Protein AF-A0A935HQ43-F1 (afdb_monomer)

Structure (mmCIF, N/CA/C/O backbone):
data_AF-A0A935HQ43-F1
#
_entry.id   AF-A0A935HQ43-F1
#
loop_
_atom_site.group_PDB
_atom_site.id
_atom_site.type_symbol
_atom_site.label_atom_id
_atom_site.label_alt_id
_atom_site.label_comp_id
_atom_site.label_asym_id
_atom_site.label_entity_id
_atom_site.label_seq_id
_atom_site.pdbx_PDB_ins_code
_atom_site.Cartn_x
_atom_site.Cartn_y
_atom_site.Cartn_z
_atom_site.occupancy
_atom_site.B_iso_or_equiv
_atom_site.auth_seq_id
_atom_site.auth_comp_id
_atom_site.auth_asym_id
_atom_site.auth_atom_id
_atom_site.pdbx_PDB_model_num
ATOM 1 N N . MET A 1 1 ? 30.024 24.095 26.796 1.00 52.22 1 MET A N 1
ATOM 2 C CA . MET A 1 1 ? 29.011 23.247 27.477 1.00 52.22 1 MET A CA 1
ATOM 3 C C . MET A 1 1 ? 27.560 23.695 27.266 1.00 52.22 1 MET A C 1
ATOM 5 O O . MET A 1 1 ? 26.700 22.831 27.217 1.00 52.22 1 MET A O 1
ATOM 9 N N . ARG A 1 2 ? 27.251 24.989 27.071 1.00 53.53 2 ARG A N 1
ATOM 10 C CA . ARG A 1 2 ? 25.865 25.462 26.843 1.00 53.53 2 ARG A CA 1
ATOM 11 C C . ARG A 1 2 ? 25.247 25.048 25.491 1.00 53.53 2 ARG A C 1
ATOM 13 O O . ARG A 1 2 ? 24.034 24.920 25.397 1.00 53.53 2 ARG A O 1
ATOM 20 N N . SER A 1 3 ? 26.064 24.762 24.476 1.00 54.59 3 SER A N 1
ATOM 21 C CA . SER A 1 3 ? 25.595 24.410 23.123 1.00 54.59 3 SER A CA 1
ATOM 22 C C . SER A 1 3 ? 25.116 22.957 22.971 1.00 54.59 3 SER A C 1
ATOM 24 O O . SER A 1 3 ? 24.323 22.669 22.083 1.00 54.59 3 SER A O 1
ATOM 26 N N . LEU A 1 4 ? 25.552 22.042 23.847 1.00 55.41 4 LEU A N 1
ATOM 27 C CA . LEU A 1 4 ? 25.143 20.625 23.822 1.00 55.41 4 LEU A CA 1
ATOM 28 C C . LEU A 1 4 ? 23.704 20.420 24.322 1.00 55.41 4 LEU A C 1
ATOM 30 O O . LEU A 1 4 ? 23.009 19.518 23.865 1.00 55.41 4 LEU A O 1
ATOM 34 N N . ILE A 1 5 ? 23.236 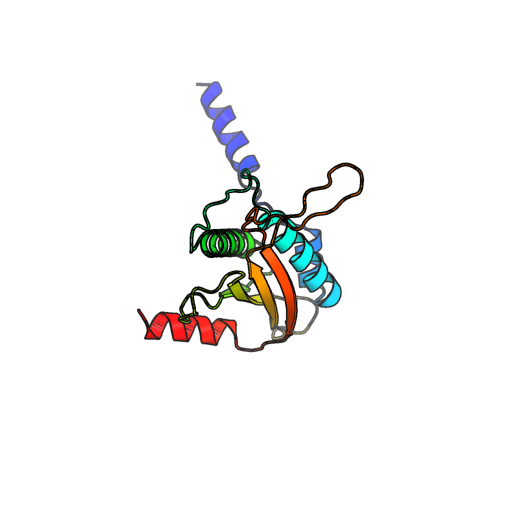21.297 25.214 1.00 58.53 5 ILE A N 1
ATOM 35 C CA . ILE A 1 5 ? 21.892 21.226 25.802 1.00 58.53 5 ILE A CA 1
ATOM 36 C C . ILE A 1 5 ? 20.819 21.639 24.777 1.00 58.53 5 ILE A C 1
ATOM 38 O O . ILE A 1 5 ? 19.735 21.067 24.759 1.00 58.53 5 ILE A O 1
ATOM 42 N N . LEU A 1 6 ? 21.134 22.562 23.860 1.00 53.53 6 LEU A N 1
ATOM 43 C CA . LEU A 1 6 ? 20.214 22.997 22.798 1.00 53.53 6 LEU A CA 1
ATOM 44 C C . LEU A 1 6 ? 19.966 21.915 21.734 1.00 53.53 6 LEU A C 1
ATOM 46 O O . LEU A 1 6 ? 18.856 21.810 21.218 1.00 53.53 6 LEU A O 1
ATOM 50 N N . ILE A 1 7 ? 20.964 21.073 21.447 1.00 56.47 7 ILE A N 1
ATOM 51 C CA . ILE A 1 7 ? 20.820 19.966 20.489 1.00 56.47 7 ILE A CA 1
ATOM 52 C C . ILE A 1 7 ? 19.917 18.870 21.074 1.00 56.47 7 ILE A C 1
ATOM 54 O O . ILE A 1 7 ? 19.046 18.364 20.377 1.00 56.47 7 ILE A O 1
ATOM 58 N N . LEU A 1 8 ? 20.032 18.572 22.372 1.00 57.44 8 LEU A N 1
ATOM 59 C CA . LEU A 1 8 ? 19.200 17.567 23.051 1.00 57.44 8 LEU A CA 1
ATOM 60 C C . LEU A 1 8 ? 17.709 17.942 23.137 1.00 57.44 8 LEU A C 1
ATOM 62 O O . LEU A 1 8 ? 16.860 17.055 23.127 1.00 57.44 8 LEU A O 1
ATOM 66 N N . VAL A 1 9 ? 17.378 19.237 23.170 1.00 57.19 9 VAL A N 1
ATOM 67 C CA . VAL A 1 9 ? 15.986 19.722 23.265 1.00 57.19 9 VAL A CA 1
ATOM 68 C C . VAL A 1 9 ? 15.291 19.819 21.898 1.00 57.19 9 VAL A C 1
ATOM 70 O O . VAL A 1 9 ? 14.065 19.776 21.836 1.00 57.19 9 VAL A O 1
ATOM 73 N N . LEU A 1 10 ? 16.043 19.893 20.793 1.00 53.72 10 LEU A N 1
ATOM 74 C CA . LEU A 1 10 ? 15.486 19.956 19.431 1.00 53.72 10 LEU A CA 1
ATOM 75 C C . LEU A 1 10 ? 15.325 18.580 18.761 1.00 53.72 10 LEU A C 1
ATOM 77 O O . LEU A 1 10 ? 14.509 18.443 17.852 1.00 53.72 10 LEU A O 1
ATOM 81 N N . VAL A 1 11 ? 16.019 17.541 19.236 1.00 54.88 11 VAL A N 1
ATOM 82 C CA . VAL A 1 11 ? 15.880 16.160 18.729 1.00 54.88 11 VAL A CA 1
ATOM 83 C C . VAL A 1 11 ? 14.446 15.587 18.796 1.00 54.88 11 VAL A C 1
ATOM 85 O O . VAL A 1 11 ? 14.066 14.913 17.837 1.00 54.88 11 VAL A O 1
ATOM 88 N N . PRO A 1 12 ? 13.590 15.852 19.810 1.00 54.31 12 PRO A N 1
ATOM 89 C CA . PRO A 1 12 ? 12.250 15.269 19.833 1.00 54.31 12 PRO A CA 1
ATOM 90 C C . PRO A 1 12 ? 11.273 15.955 18.862 1.00 54.31 12 PRO A C 1
ATOM 92 O O . PRO A 1 12 ? 10.216 15.395 18.583 1.00 54.31 12 PRO A O 1
ATOM 95 N N . LEU A 1 13 ? 11.607 17.128 18.307 1.00 47.97 13 LEU A N 1
ATOM 96 C CA . LEU A 1 13 ? 10.741 17.834 17.351 1.00 47.97 13 LEU A CA 1
ATOM 97 C C . LEU A 1 13 ? 10.869 17.296 15.919 1.00 47.97 13 LEU A C 1
ATOM 99 O O . LEU A 1 13 ? 9.917 17.391 15.150 1.00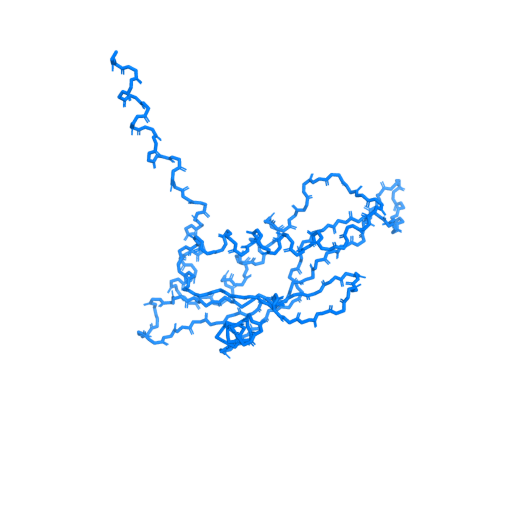 47.97 13 LEU A O 1
ATOM 103 N N . PHE A 1 14 ? 11.998 16.670 15.573 1.00 46.09 14 PHE A N 1
ATOM 104 C CA . PHE A 1 14 ? 12.199 16.041 14.260 1.00 46.09 14 PHE A CA 1
ATOM 105 C C . PHE A 1 14 ? 11.622 14.621 14.162 1.00 46.09 14 PHE A C 1
ATOM 107 O O . PHE A 1 14 ? 11.577 14.055 13.074 1.00 46.09 14 PHE A O 1
ATOM 114 N N . ALA A 1 15 ? 11.164 14.046 15.280 1.00 43.69 15 ALA A N 1
ATOM 115 C CA . ALA A 1 15 ? 10.583 12.704 15.334 1.00 43.69 15 ALA A CA 1
ATOM 116 C C . ALA A 1 15 ? 9.042 12.693 15.301 1.00 43.69 15 ALA A C 1
ATOM 118 O O . ALA A 1 15 ? 8.426 11.643 15.497 1.00 43.69 15 ALA A O 1
ATOM 119 N N . LEU A 1 16 ? 8.396 13.835 15.030 1.00 46.03 16 LEU A N 1
ATOM 120 C CA . LEU A 1 16 ? 6.988 13.857 14.635 1.00 46.03 16 LEU A CA 1
ATOM 121 C C . LEU A 1 16 ? 6.895 13.282 13.220 1.00 46.03 16 LEU A C 1
ATOM 123 O O . LEU A 1 16 ? 6.997 14.002 12.231 1.00 46.03 16 LEU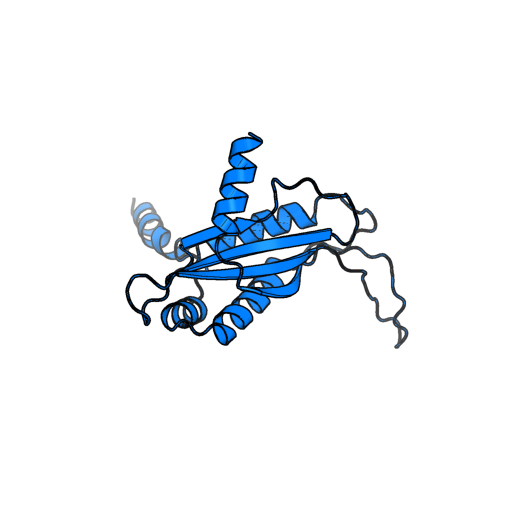 A O 1
ATOM 127 N N . GLY A 1 17 ? 6.762 11.957 13.138 1.00 51.66 17 GLY A N 1
ATOM 128 C CA . GLY A 1 17 ? 6.506 11.260 11.883 1.00 51.66 17 GLY A CA 1
ATOM 129 C C . GLY A 1 17 ? 5.343 11.901 11.125 1.00 51.66 17 GLY A C 1
ATOM 130 O O . GLY A 1 17 ? 4.422 12.426 11.753 1.00 51.66 17 GLY A O 1
ATOM 131 N N . ASP A 1 18 ? 5.408 11.827 9.792 1.00 63.84 18 ASP A N 1
ATOM 132 C CA . ASP A 1 18 ? 4.456 12.327 8.781 1.00 63.84 18 ASP A CA 1
ATOM 133 C C . ASP A 1 18 ? 3.046 11.694 8.912 1.00 63.84 18 ASP A C 1
ATOM 135 O O . ASP A 1 18 ? 2.495 11.076 8.000 1.00 63.84 18 ASP A O 1
ATOM 139 N N . ASN A 1 19 ? 2.458 11.784 10.099 1.00 74.50 19 ASN A N 1
ATOM 140 C CA . ASN A 1 19 ? 1.185 11.200 10.470 1.00 74.50 19 ASN A CA 1
ATOM 141 C C . ASN A 1 19 ? 0.066 12.186 10.144 1.00 74.50 19 ASN A C 1
ATOM 143 O O . ASN A 1 19 ? -0.074 13.233 10.777 1.00 74.50 19 ASN A O 1
ATOM 147 N N . ASP A 1 20 ? -0.771 11.840 9.165 1.00 83.75 20 ASP A N 1
ATOM 148 C CA . ASP A 1 20 ? -1.925 12.661 8.800 1.00 83.75 20 ASP A CA 1
ATOM 149 C C . ASP A 1 20 ? -3.041 12.485 9.847 1.00 83.75 20 ASP A C 1
ATOM 151 O O . ASP A 1 20 ? -3.747 11.472 9.882 1.00 83.75 20 ASP A O 1
ATOM 155 N N . TYR A 1 21 ? -3.233 13.501 10.696 1.00 86.94 21 TYR A N 1
ATOM 156 C CA . TYR A 1 21 ? -4.290 13.529 11.713 1.00 86.94 21 TYR A CA 1
ATOM 157 C C . TYR A 1 21 ? -5.688 13.275 11.125 1.00 86.94 21 TYR A C 1
ATOM 159 O O . TYR A 1 21 ? -6.500 12.554 11.712 1.00 86.94 21 TYR A O 1
ATOM 167 N N . HIS A 1 22 ? -5.988 13.828 9.946 1.00 88.69 22 HIS A N 1
ATOM 168 C CA . HIS A 1 22 ? -7.287 13.632 9.307 1.00 88.69 22 HIS A CA 1
ATOM 169 C C . HIS A 1 22 ? -7.460 12.200 8.808 1.00 88.69 22 HIS A C 1
ATOM 171 O O . HIS A 1 22 ? -8.577 11.672 8.841 1.00 88.69 22 HIS A O 1
ATOM 177 N N . PHE A 1 23 ? -6.371 11.564 8.377 1.00 90.69 23 PHE A N 1
ATOM 178 C CA . PHE A 1 23 ? -6.386 10.160 7.997 1.00 90.69 23 PHE A CA 1
ATOM 179 C C . PHE A 1 23 ? -6.628 9.255 9.208 1.00 90.69 23 PHE A C 1
ATOM 181 O O . PHE A 1 23 ? -7.553 8.442 9.177 1.00 90.69 23 PHE A O 1
ATOM 188 N N . ALA A 1 24 ? -5.903 9.477 10.307 1.00 89.12 24 ALA A N 1
ATOM 189 C CA . ALA A 1 24 ? -6.116 8.763 11.565 1.00 89.12 24 ALA A CA 1
ATOM 190 C C . ALA A 1 24 ? -7.562 8.917 12.070 1.00 89.12 24 ALA A C 1
ATOM 192 O O . ALA A 1 24 ? -8.200 7.947 12.480 1.00 89.12 24 ALA A O 1
ATOM 193 N N . GLN A 1 25 ? -8.133 10.121 11.964 1.00 90.38 25 GLN A N 1
ATOM 194 C CA . GLN A 1 25 ? -9.522 10.380 12.342 1.00 90.38 25 GLN A CA 1
ATOM 195 C C . GLN A 1 25 ? -10.531 9.683 11.413 1.00 90.38 25 GLN A C 1
ATOM 197 O O . GLN A 1 25 ? -11.593 9.249 11.866 1.00 90.38 25 GLN A O 1
ATOM 202 N N . ALA A 1 26 ? -10.230 9.563 10.116 1.00 90.69 26 ALA A N 1
ATOM 203 C CA . ALA A 1 26 ? -11.058 8.809 9.175 1.00 90.69 26 ALA A CA 1
ATOM 204 C C . ALA A 1 26 ? -11.041 7.302 9.476 1.00 90.69 26 ALA A C 1
ATOM 206 O O . ALA A 1 26 ? -12.099 6.673 9.417 1.00 90.69 26 ALA A O 1
ATOM 207 N N . ILE A 1 27 ? -9.870 6.762 9.836 1.00 90.50 27 ILE A N 1
ATOM 208 C CA . ILE A 1 27 ? -9.693 5.376 10.287 1.00 90.50 27 ILE A CA 1
ATOM 209 C C . ILE A 1 27 ? -10.465 5.133 11.583 1.00 90.50 27 ILE A C 1
ATOM 211 O O . ILE A 1 27 ? -11.261 4.199 11.651 1.00 90.50 27 ILE A O 1
ATOM 215 N N . LYS A 1 28 ? -10.300 6.009 12.582 1.00 89.06 28 LYS A N 1
ATOM 216 C CA . LYS A 1 28 ? -10.977 5.899 13.881 1.00 89.06 28 LYS A CA 1
ATOM 217 C C . LYS A 1 28 ? -12.493 5.738 13.718 1.00 89.06 28 LYS A C 1
ATOM 219 O O . LYS A 1 28 ? -13.063 4.814 14.293 1.00 89.06 28 LYS A O 1
ATOM 224 N N . LYS A 1 29 ? -13.090 6.586 12.871 1.00 88.31 29 LYS A N 1
ATOM 225 C CA . LYS A 1 29 ? -14.527 6.607 12.547 1.00 88.31 29 LYS A CA 1
ATOM 226 C C . LYS A 1 29 ? -14.989 5.487 11.607 1.00 88.31 29 LYS A C 1
ATOM 228 O O . LYS A 1 29 ? -16.160 5.466 11.240 1.00 88.31 29 LYS A O 1
ATOM 233 N N . GLY A 1 30 ? -14.084 4.641 11.107 1.00 87.06 30 GLY A N 1
ATOM 234 C CA . GLY A 1 30 ? -14.411 3.566 10.164 1.00 87.06 30 GLY A CA 1
ATOM 235 C C . GLY A 1 30 ? -14.997 4.041 8.828 1.00 87.06 30 GLY A C 1
ATOM 236 O O . GLY A 1 30 ? -15.653 3.277 8.122 1.00 87.06 30 GLY A O 1
ATOM 237 N N . ASN A 1 31 ? -14.797 5.306 8.441 1.00 89.75 31 ASN A N 1
ATOM 238 C CA . ASN A 1 31 ? -15.419 5.846 7.232 1.00 89.75 31 ASN A CA 1
ATOM 239 C C . ASN A 1 31 ? -14.645 5.404 5.982 1.00 89.75 31 ASN A C 1
ATOM 241 O O . ASN A 1 31 ? -13.763 6.120 5.502 1.00 89.75 31 ASN A O 1
ATOM 245 N N . VAL A 1 32 ? -15.024 4.249 5.425 1.00 91.12 32 VAL A N 1
ATOM 246 C CA . VAL A 1 32 ? -14.365 3.607 4.270 1.00 91.12 32 VAL A CA 1
ATOM 247 C C . VAL A 1 32 ? -14.138 4.578 3.109 1.00 91.12 32 VAL A C 1
ATOM 249 O O . VAL A 1 32 ? -13.041 4.661 2.568 1.00 91.12 32 VAL A O 1
ATOM 252 N N . ARG A 1 33 ? -15.141 5.393 2.753 1.00 93.19 33 ARG A N 1
ATOM 253 C CA . ARG A 1 33 ? -15.022 6.349 1.637 1.00 93.19 33 ARG A CA 1
ATOM 254 C C . ARG A 1 33 ? -13.963 7.422 1.898 1.00 93.19 33 ARG A C 1
ATOM 256 O O . ARG A 1 33 ? -13.270 7.838 0.967 1.00 93.19 33 ARG A O 1
ATOM 263 N N . ARG A 1 34 ? -13.852 7.909 3.139 1.00 93.44 34 ARG A N 1
ATOM 264 C CA . ARG A 1 34 ? -12.813 8.878 3.522 1.00 93.44 34 ARG A CA 1
ATOM 265 C C . ARG A 1 34 ? -11.442 8.216 3.567 1.00 93.44 34 ARG A C 1
ATOM 267 O O . ARG A 1 34 ? -10.512 8.796 3.015 1.00 93.44 34 ARG A O 1
ATOM 274 N N . ILE A 1 35 ? -11.342 7.017 4.138 1.00 92.75 35 ILE A N 1
ATOM 275 C CA . ILE A 1 35 ? -10.107 6.220 4.178 1.00 92.75 35 ILE A CA 1
ATOM 276 C C . ILE A 1 35 ? -9.576 6.021 2.755 1.00 92.75 35 ILE A C 1
ATOM 278 O O . ILE A 1 35 ? -8.475 6.475 2.451 1.00 92.75 35 ILE A O 1
ATOM 282 N N . ASP A 1 36 ? -10.398 5.491 1.845 1.00 94.88 36 ASP A N 1
ATOM 283 C CA . ASP A 1 36 ? -10.013 5.249 0.452 1.00 94.88 36 ASP A CA 1
ATOM 284 C C . ASP A 1 36 ? -9.581 6.549 -0.258 1.00 94.88 36 ASP A C 1
ATOM 286 O O . ASP A 1 36 ? -8.654 6.558 -1.069 1.00 94.88 36 ASP A O 1
ATOM 290 N N . ARG A 1 37 ? -10.232 7.684 0.038 1.00 95.12 37 ARG A N 1
ATOM 291 C CA . ARG A 1 37 ? -9.877 8.994 -0.537 1.00 95.12 37 ARG A CA 1
ATOM 292 C C . ARG A 1 37 ? -8.548 9.529 -0.003 1.00 95.12 37 ARG A C 1
ATOM 294 O O . ARG A 1 37 ? -7.809 10.156 -0.764 1.00 95.12 37 ARG A O 1
ATOM 301 N N . HIS A 1 38 ? -8.267 9.366 1.288 1.00 93.88 38 HIS A N 1
ATOM 302 C CA . HIS A 1 38 ? -6.963 9.714 1.858 1.00 93.88 38 HIS A CA 1
ATOM 303 C C . HIS A 1 38 ? -5.885 8.806 1.278 1.00 93.88 38 HIS A C 1
ATOM 305 O O . HIS A 1 38 ? -4.904 9.320 0.753 1.00 93.88 38 HIS A O 1
ATOM 311 N N . MET A 1 39 ? -6.127 7.496 1.224 1.00 94.31 39 MET A N 1
ATOM 312 C CA . MET A 1 39 ? -5.166 6.539 0.689 1.00 94.31 39 MET A CA 1
ATOM 313 C C . MET A 1 39 ? -4.837 6.795 -0.785 1.00 94.31 39 MET A C 1
ATOM 315 O O . MET A 1 39 ? -3.673 6.843 -1.160 1.00 94.31 39 MET A O 1
ATOM 319 N N . LYS A 1 40 ? -5.836 7.068 -1.635 1.00 94.19 40 LYS A N 1
ATOM 320 C CA . LYS A 1 40 ? -5.590 7.442 -3.041 1.00 94.19 40 LYS A CA 1
ATOM 321 C C . LYS A 1 40 ? -4.711 8.688 -3.172 1.00 94.19 40 LYS A C 1
ATOM 323 O O . LYS A 1 40 ? -3.856 8.731 -4.051 1.00 94.19 40 LYS A O 1
ATOM 328 N N . ARG A 1 41 ? -4.927 9.699 -2.322 1.00 92.00 41 ARG A N 1
ATOM 329 C CA . ARG A 1 41 ? -4.111 10.926 -2.305 1.00 92.00 41 ARG A CA 1
ATOM 330 C C . ARG A 1 41 ? -2.701 10.651 -1.792 1.00 92.00 41 ARG A C 1
ATOM 332 O O . ARG A 1 41 ? -1.752 11.133 -2.399 1.00 92.00 41 ARG A O 1
ATOM 339 N N . PHE A 1 42 ? -2.581 9.848 -0.741 1.00 91.00 42 PHE A N 1
ATOM 340 C CA . PHE A 1 42 ? -1.311 9.418 -0.167 1.00 91.00 42 PHE A CA 1
ATOM 341 C C . PHE A 1 42 ? -0.474 8.661 -1.202 1.00 91.00 42 PHE A C 1
ATOM 343 O O . PHE A 1 42 ? 0.610 9.110 -1.551 1.00 91.00 42 PHE A O 1
ATOM 350 N N . ILE A 1 43 ? -1.028 7.603 -1.805 1.00 91.06 43 ILE A N 1
ATOM 351 C CA . ILE A 1 43 ? -0.367 6.817 -2.859 1.00 91.06 43 ILE A CA 1
ATOM 352 C C . ILE A 1 43 ? 0.005 7.699 -4.051 1.00 91.06 43 ILE A C 1
ATOM 354 O O . ILE A 1 43 ? 1.070 7.531 -4.631 1.00 91.06 43 ILE A O 1
ATOM 358 N N . HIS A 1 44 ? -0.846 8.654 -4.428 1.00 88.38 44 HIS A N 1
ATOM 359 C CA . HIS A 1 44 ? -0.520 9.564 -5.520 1.00 88.38 44 HIS A CA 1
ATOM 360 C C . HIS A 1 44 ? 0.656 10.497 -5.190 1.00 88.38 44 HIS A C 1
ATOM 362 O O . HIS A 1 44 ? 1.483 10.754 -6.063 1.00 88.38 44 HIS A O 1
ATOM 368 N N . ARG A 1 45 ? 0.723 11.007 -3.955 1.00 87.56 45 ARG A N 1
ATOM 369 C CA . ARG A 1 45 ? 1.785 11.905 -3.488 1.00 87.56 45 ARG A CA 1
ATOM 370 C C . ARG A 1 45 ? 3.108 11.158 -3.327 1.00 87.56 45 ARG A C 1
ATOM 372 O O . ARG A 1 45 ? 4.083 11.521 -3.977 1.00 87.56 45 ARG A O 1
ATOM 379 N N . GLU A 1 46 ? 3.111 10.091 -2.532 1.00 84.69 46 GLU A N 1
ATOM 380 C CA . GLU A 1 46 ? 4.296 9.266 -2.256 1.00 84.69 46 GLU A CA 1
ATOM 381 C C . GLU A 1 46 ? 4.743 8.474 -3.486 1.00 84.69 46 GLU A C 1
ATOM 383 O O . GLU A 1 46 ? 5.915 8.167 -3.668 1.00 84.69 46 GLU A O 1
ATOM 388 N N . GLY A 1 47 ? 3.813 8.150 -4.378 1.00 82.25 47 GLY A N 1
ATOM 389 C CA . GLY A 1 47 ? 4.078 7.377 -5.581 1.00 82.25 47 GLY A CA 1
ATOM 390 C C . GLY A 1 47 ? 4.608 8.180 -6.761 1.00 82.25 47 GLY A C 1
ATOM 391 O O . GLY A 1 47 ? 4.848 7.581 -7.801 1.00 82.25 47 GLY A O 1
ATOM 392 N N . LYS A 1 48 ? 4.766 9.505 -6.651 1.00 81.81 48 LYS A N 1
ATOM 393 C CA . LYS A 1 48 ? 5.198 10.356 -7.768 1.00 81.81 48 LYS A CA 1
ATOM 394 C C . LYS A 1 48 ? 6.717 10.369 -7.921 1.00 81.81 48 LYS A C 1
ATOM 396 O O . LYS A 1 48 ? 7.438 10.762 -7.003 1.00 81.81 48 LYS A O 1
ATOM 401 N N . GLU A 1 49 ? 7.211 10.014 -9.101 1.00 72.44 49 GLU A N 1
ATOM 402 C CA . GLU A 1 49 ? 8.638 10.097 -9.394 1.00 72.44 49 GLU A CA 1
ATOM 403 C C . GLU A 1 49 ? 9.053 11.568 -9.569 1.00 72.44 49 GLU A C 1
ATOM 405 O O . GLU A 1 49 ? 8.540 12.287 -10.428 1.00 72.44 49 GLU A O 1
ATOM 410 N N . VAL A 1 50 ? 9.968 12.033 -8.713 1.00 64.56 50 VAL A N 1
ATOM 411 C CA . VAL A 1 50 ? 10.497 13.412 -8.741 1.00 64.56 50 VAL A CA 1
ATOM 412 C C . VAL A 1 50 ? 11.694 13.533 -9.698 1.00 64.56 50 VAL A C 1
ATOM 414 O O . VAL A 1 50 ? 12.064 14.633 -10.102 1.00 64.56 50 VAL A O 1
ATOM 417 N N . ARG A 1 51 ? 12.287 12.404 -10.111 1.00 65.19 51 ARG A N 1
ATOM 418 C CA . ARG A 1 51 ? 13.406 12.370 -11.062 1.00 65.19 51 ARG A CA 1
ATOM 419 C C . ARG A 1 51 ? 12.940 12.678 -12.489 1.00 65.19 51 ARG A C 1
ATOM 421 O O . ARG A 1 51 ? 11.782 12.465 -12.850 1.00 65.19 51 ARG A O 1
ATOM 428 N N . ALA A 1 52 ? 13.863 13.186 -13.307 1.00 55.91 52 ALA A N 1
ATOM 429 C CA . ALA A 1 52 ? 13.610 13.427 -14.723 1.00 55.91 52 ALA A CA 1
ATOM 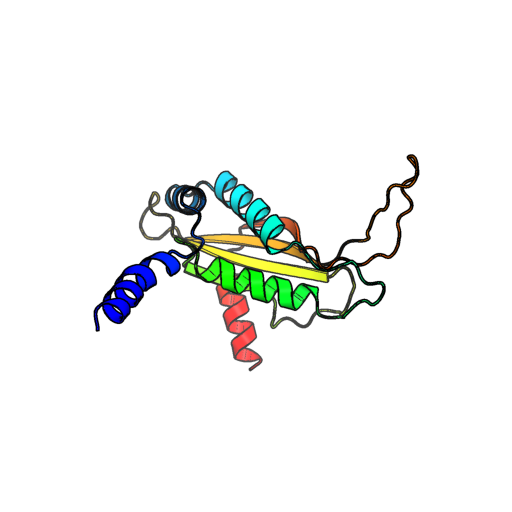430 C C . ALA A 1 52 ? 13.222 12.117 -15.430 1.00 55.91 52 ALA A C 1
ATOM 432 O O . ALA A 1 52 ? 13.824 11.072 -15.197 1.00 55.91 52 ALA A O 1
ATOM 433 N N . SER A 1 53 ? 12.213 12.180 -16.302 1.00 57.25 53 SER A N 1
ATOM 434 C CA . SER A 1 53 ? 11.747 11.014 -17.060 1.00 57.25 53 SER A CA 1
ATOM 435 C C . SER A 1 53 ? 12.876 10.437 -17.914 1.00 57.25 53 SER A C 1
ATOM 437 O O . SER A 1 53 ? 13.438 11.169 -18.734 1.00 57.25 53 SER A O 1
ATOM 439 N N . SER A 1 54 ? 13.152 9.144 -17.768 1.00 55.09 54 SER A N 1
ATOM 440 C CA . SER A 1 54 ? 14.146 8.429 -18.571 1.00 55.09 54 SER A CA 1
ATOM 441 C C . SER A 1 54 ? 13.505 7.775 -19.802 1.00 55.09 54 SER A C 1
ATOM 443 O O . SER A 1 54 ? 12.302 7.499 -19.825 1.00 55.09 54 SER A O 1
ATOM 445 N N . TYR A 1 55 ? 14.317 7.540 -20.834 1.00 49.44 55 TYR A N 1
ATOM 446 C CA . TYR A 1 55 ? 13.971 6.693 -21.984 1.00 49.44 55 TYR A CA 1
ATOM 447 C C . TYR A 1 55 ? 14.344 5.221 -21.754 1.00 49.44 55 TYR A C 1
ATOM 449 O O . TYR A 1 55 ? 13.896 4.350 -22.494 1.00 49.44 55 TYR A O 1
ATOM 457 N N . LEU A 1 56 ? 15.147 4.943 -20.721 1.00 51.50 56 LEU A N 1
ATOM 458 C CA . LEU A 1 56 ? 15.500 3.597 -20.287 1.00 51.50 56 LEU A CA 1
ATOM 459 C C . LEU A 1 56 ? 14.501 3.146 -19.219 1.00 51.50 56 LEU A C 1
ATOM 461 O O . LEU A 1 56 ? 14.353 3.788 -18.177 1.00 51.50 56 LEU A O 1
ATOM 465 N N . HIS A 1 57 ? 13.806 2.042 -19.488 1.00 52.69 57 HIS A N 1
ATOM 466 C CA . HIS A 1 57 ? 12.959 1.374 -18.509 1.00 52.69 57 HIS A CA 1
ATOM 467 C C . HIS A 1 57 ? 13.860 0.584 -17.555 1.00 52.69 57 HIS A C 1
ATOM 469 O O . HIS A 1 57 ? 14.279 -0.521 -17.887 1.00 52.69 57 HIS A O 1
ATOM 475 N N . ALA A 1 58 ? 14.158 1.122 -16.373 1.00 52.28 58 ALA A N 1
ATOM 476 C CA . ALA A 1 58 ? 14.663 0.269 -15.305 1.00 52.28 58 ALA A CA 1
ATOM 477 C C . ALA A 1 58 ? 13.519 -0.671 -14.893 1.00 52.28 58 ALA A C 1
ATOM 479 O O . ALA A 1 58 ? 12.550 -0.240 -14.258 1.00 52.28 58 ALA A O 1
ATOM 480 N N . LEU A 1 59 ? 13.592 -1.936 -15.315 1.00 53.69 59 LEU A N 1
ATOM 481 C CA . LEU A 1 59 ? 12.787 -3.006 -14.731 1.00 53.69 59 LEU A CA 1
ATOM 482 C C . LEU A 1 59 ? 13.010 -2.948 -13.208 1.00 53.69 59 LEU A C 1
ATOM 484 O O . LEU A 1 59 ? 14.153 -2.968 -12.768 1.00 53.69 59 LEU A O 1
ATOM 488 N N . GLY A 1 60 ? 11.941 -2.772 -12.426 1.00 57.69 60 GLY A N 1
ATOM 489 C CA . GLY A 1 60 ? 12.015 -2.681 -10.957 1.00 57.69 60 GLY A CA 1
ATOM 490 C C . GLY A 1 60 ? 11.844 -1.281 -10.350 1.00 57.69 60 GLY A C 1
ATOM 491 O O . GLY A 1 60 ? 11.501 -1.174 -9.179 1.00 57.69 60 GLY A O 1
ATOM 492 N N . GLY A 1 61 ? 11.933 -0.189 -11.122 1.00 67.19 61 GLY A N 1
ATOM 493 C CA . GLY A 1 61 ? 11.825 1.168 -10.549 1.00 67.19 61 GLY A CA 1
ATOM 494 C C . GLY A 1 61 ? 10.483 1.477 -9.862 1.00 67.19 61 GLY A C 1
ATOM 495 O O . GLY A 1 61 ? 10.423 2.301 -8.957 1.00 67.19 61 GLY A O 1
ATOM 496 N N . ALA A 1 62 ? 9.394 0.814 -10.259 1.00 75.56 62 ALA A N 1
ATOM 497 C CA . ALA A 1 62 ? 8.095 0.923 -9.590 1.00 75.56 62 ALA A CA 1
ATOM 498 C C . ALA A 1 62 ? 7.987 0.052 -8.322 1.00 75.56 62 ALA A C 1
ATOM 500 O O . ALA A 1 62 ? 7.206 0.381 -7.431 1.00 75.56 62 ALA A O 1
ATOM 501 N N . GLU A 1 63 ? 8.776 -1.018 -8.226 1.00 78.62 63 GLU A N 1
ATOM 502 C CA . GLU A 1 63 ? 8.816 -1.916 -7.071 1.00 78.62 63 GLU A CA 1
ATOM 503 C C . GLU A 1 63 ? 9.459 -1.214 -5.870 1.00 78.62 63 GLU A C 1
ATOM 505 O O . GLU A 1 63 ? 8.849 -1.145 -4.804 1.00 78.62 63 GLU A O 1
ATOM 510 N N . ASP A 1 64 ? 10.593 -0.538 -6.088 1.00 80.12 64 ASP A N 1
ATOM 511 C CA . ASP A 1 64 ? 11.245 0.316 -5.083 1.00 80.12 64 ASP A CA 1
ATOM 512 C C . ASP A 1 64 ? 10.293 1.385 -4.530 1.00 80.12 64 ASP A C 1
ATOM 514 O O . ASP A 1 64 ? 10.282 1.694 -3.336 1.00 80.12 64 ASP A O 1
ATOM 518 N N . ARG A 1 65 ? 9.445 1.957 -5.395 1.00 84.81 65 ARG A N 1
ATOM 519 C CA . ARG A 1 65 ? 8.457 2.969 -4.992 1.00 84.81 65 ARG A CA 1
ATOM 520 C C . ARG A 1 65 ? 7.347 2.380 -4.141 1.00 84.81 65 ARG A C 1
ATOM 522 O O . ARG A 1 65 ? 6.881 3.057 -3.227 1.00 84.81 65 ARG A O 1
ATOM 529 N N . ILE A 1 66 ? 6.919 1.152 -4.420 1.00 86.81 66 ILE A N 1
ATOM 530 C CA . ILE A 1 66 ? 5.941 0.475 -3.569 1.00 86.81 66 ILE A CA 1
ATOM 531 C C . ILE A 1 66 ? 6.585 0.060 -2.244 1.00 86.81 66 ILE A C 1
ATOM 533 O O . ILE A 1 66 ? 5.944 0.210 -1.208 1.00 86.81 66 ILE A O 1
ATOM 537 N N . GLY A 1 67 ? 7.860 -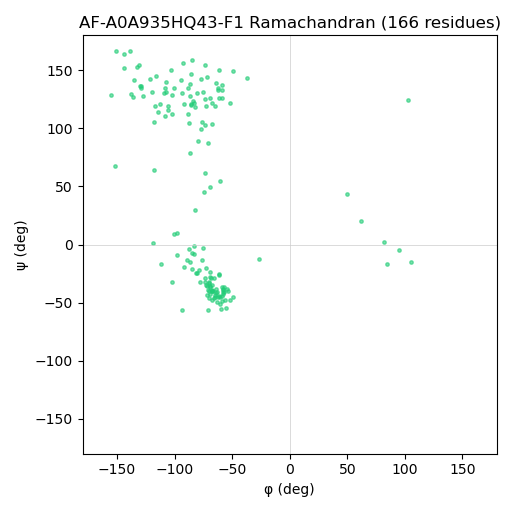0.339 -2.236 1.00 86.56 67 GLY A N 1
ATOM 538 C CA . GLY A 1 67 ? 8.631 -0.539 -1.006 1.00 86.56 67 GLY A CA 1
ATOM 539 C C . GLY A 1 67 ? 8.720 0.731 -0.148 1.00 86.56 67 GLY A C 1
ATOM 540 O O . GLY A 1 67 ? 8.466 0.691 1.056 1.00 86.56 67 GLY A O 1
ATOM 541 N N . GLY A 1 68 ? 8.980 1.888 -0.766 1.00 87.06 68 GLY A N 1
ATOM 542 C CA . GLY A 1 68 ? 8.936 3.187 -0.085 1.00 87.06 68 GLY A CA 1
ATOM 543 C C . GLY A 1 68 ? 7.542 3.531 0.453 1.00 87.06 68 GLY A C 1
ATOM 544 O O . GLY A 1 68 ? 7.400 3.919 1.610 1.00 87.06 68 GLY A O 1
ATOM 545 N N . LEU A 1 69 ? 6.496 3.317 -0.353 1.00 89.06 69 LEU A N 1
ATOM 546 C CA . LEU A 1 69 ? 5.100 3.488 0.065 1.00 89.06 69 LEU A CA 1
ATOM 547 C C . LEU A 1 69 ? 4.756 2.596 1.269 1.00 89.06 69 LEU A C 1
ATOM 549 O O . LEU A 1 69 ? 4.095 3.052 2.201 1.00 89.06 69 LEU A O 1
ATOM 553 N N . TYR A 1 70 ? 5.211 1.342 1.250 1.00 90.50 70 TYR A N 1
ATOM 554 C CA . TYR A 1 70 ? 5.038 0.382 2.333 1.00 90.50 70 TYR A CA 1
ATOM 555 C C . TYR A 1 70 ? 5.660 0.900 3.635 1.00 90.50 70 TYR A C 1
ATOM 557 O O . TYR A 1 70 ? 4.992 0.933 4.671 1.00 90.50 70 TYR A O 1
ATOM 565 N N . ALA A 1 71 ? 6.908 1.373 3.574 1.00 89.00 71 ALA A N 1
ATOM 566 C CA . ALA A 1 71 ? 7.602 1.928 4.731 1.00 89.00 71 ALA A CA 1
ATOM 567 C C . ALA A 1 71 ? 6.867 3.152 5.309 1.00 89.00 71 ALA A C 1
ATOM 569 O O . ALA A 1 71 ? 6.641 3.214 6.518 1.00 89.00 71 ALA A O 1
ATOM 570 N N . SER A 1 72 ? 6.418 4.077 4.454 1.00 89.81 72 SER A N 1
ATOM 571 C CA . SER A 1 72 ? 5.688 5.279 4.883 1.00 89.81 72 SER A CA 1
ATOM 572 C C . SER A 1 72 ? 4.294 4.985 5.444 1.00 89.81 72 SER A C 1
ATOM 574 O O . SER A 1 72 ? 3.797 5.737 6.278 1.00 89.81 72 SER A O 1
ATOM 576 N N . LEU A 1 73 ? 3.629 3.914 4.997 1.00 90.69 73 LEU A N 1
ATOM 577 C CA . LEU A 1 73 ? 2.314 3.526 5.517 1.00 90.69 73 LEU A CA 1
ATOM 578 C C . LEU A 1 73 ? 2.392 2.820 6.864 1.00 90.69 73 LEU A C 1
ATOM 580 O O . LEU A 1 73 ? 1.494 2.986 7.686 1.00 90.69 73 LEU A O 1
ATOM 584 N N . ARG A 1 74 ? 3.464 2.062 7.108 1.00 89.62 74 ARG A N 1
ATOM 585 C CA . ARG A 1 74 ? 3.677 1.359 8.378 1.00 89.62 74 ARG A CA 1
ATOM 586 C C . ARG A 1 74 ? 3.785 2.313 9.572 1.00 89.62 74 ARG A C 1
ATOM 588 O O . ARG A 1 74 ? 3.492 1.916 10.694 1.00 89.62 74 ARG A O 1
ATOM 595 N N . THR A 1 75 ? 4.184 3.561 9.343 1.00 88.44 75 THR A N 1
ATOM 596 C CA . THR A 1 75 ? 4.279 4.588 10.390 1.00 88.44 75 THR A CA 1
ATOM 597 C C . THR A 1 75 ? 2.953 5.308 10.662 1.00 88.44 75 THR A C 1
ATOM 599 O O . THR A 1 75 ? 2.879 6.073 11.626 1.00 88.44 75 THR A O 1
ATOM 602 N N . GLN A 1 76 ? 1.909 5.065 9.852 1.00 88.00 76 GLN A N 1
ATOM 603 C CA . GLN A 1 76 ? 0.627 5.762 9.958 1.00 88.00 76 GLN A CA 1
ATOM 604 C C . GLN A 1 76 ? -0.222 5.271 11.137 1.00 88.00 76 GLN A C 1
ATOM 606 O O . GLN A 1 76 ? -0.482 4.075 11.291 1.00 88.00 76 GLN A O 1
ATOM 611 N N . ILE A 1 77 ? -0.748 6.205 11.932 1.00 87.88 77 ILE A N 1
ATOM 612 C CA . ILE A 1 77 ? -1.643 5.891 13.054 1.00 87.88 77 ILE A CA 1
ATOM 613 C C . ILE A 1 77 ? -2.916 5.195 12.551 1.00 87.88 77 ILE A C 1
ATOM 615 O O . ILE A 1 77 ? -3.657 5.722 11.721 1.00 87.88 77 ILE A O 1
ATOM 619 N N . GLY A 1 78 ? -3.209 4.030 13.131 1.00 86.94 78 GLY A 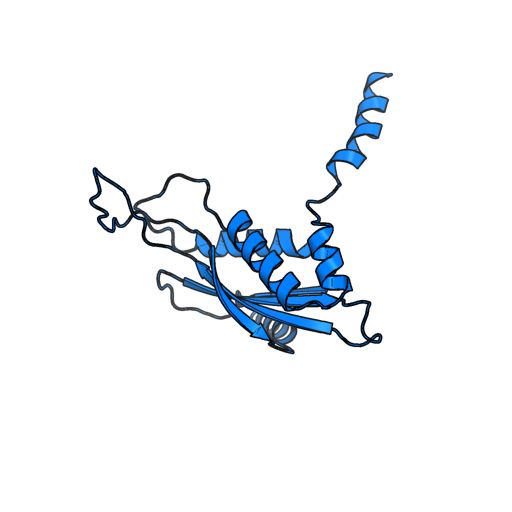N 1
ATOM 620 C CA . GLY A 1 78 ? -4.409 3.247 12.834 1.00 86.94 78 GLY A CA 1
ATOM 621 C C . GLY A 1 78 ? -4.210 2.160 11.778 1.00 86.94 78 GLY A C 1
ATOM 622 O O . GLY A 1 78 ? -5.132 1.374 11.572 1.00 86.94 78 GLY A O 1
ATOM 623 N N . VAL A 1 79 ? -3.033 2.066 11.152 1.00 90.56 79 VAL A N 1
ATOM 624 C CA . VAL A 1 79 ? -2.631 0.901 10.347 1.00 90.56 79 VAL A CA 1
ATOM 625 C C . VAL A 1 79 ? -2.074 -0.173 11.289 1.00 90.56 79 VAL A C 1
ATOM 627 O O . VAL A 1 79 ? -1.147 0.095 12.046 1.00 90.56 79 VAL A O 1
ATOM 630 N N . ILE A 1 80 ? -2.663 -1.373 11.282 1.00 90.88 80 ILE A N 1
ATOM 631 C CA . ILE A 1 80 ? -2.237 -2.509 12.124 1.00 90.88 80 ILE A CA 1
ATOM 632 C C . ILE A 1 80 ? -1.263 -3.393 11.353 1.00 90.88 80 ILE A C 1
ATOM 634 O O . ILE A 1 80 ? -0.159 -3.668 11.814 1.00 90.88 80 ILE A O 1
ATOM 638 N N . LYS A 1 81 ? -1.710 -3.859 10.186 1.00 92.12 81 LYS A N 1
ATOM 639 C CA . LYS A 1 81 ? -0.947 -4.719 9.289 1.00 92.12 81 LYS A CA 1
ATOM 640 C C . LYS A 1 81 ? -1.003 -4.169 7.874 1.00 92.12 81 LYS A C 1
ATOM 642 O O . LYS A 1 81 ? -1.933 -3.453 7.490 1.00 92.12 81 LYS A O 1
ATOM 647 N N . LEU A 1 82 ? 0.017 -4.512 7.112 1.00 93.62 82 LEU A N 1
ATOM 648 C CA . LEU A 1 82 ? 0.216 -4.072 5.749 1.00 93.62 82 LEU A CA 1
ATOM 649 C C . LEU A 1 82 ? 1.077 -5.120 5.065 1.00 93.62 82 LEU A C 1
ATOM 651 O O . LEU A 1 82 ? 2.152 -5.431 5.577 1.00 93.62 82 LEU A O 1
ATOM 655 N N . ASP A 1 83 ? 0.641 -5.598 3.908 1.00 94.69 83 ASP A N 1
ATOM 656 C CA . ASP A 1 83 ? 1.520 -6.314 2.990 1.00 94.69 83 ASP A CA 1
ATOM 657 C C . ASP A 1 83 ? 1.059 -6.135 1.543 1.00 94.69 83 ASP A C 1
ATOM 659 O O . ASP A 1 83 ? -0.028 -5.624 1.251 1.00 94.69 83 ASP A O 1
ATOM 663 N N . TRP A 1 84 ? 1.922 -6.510 0.617 1.00 92.56 84 TRP A N 1
ATOM 664 C CA . TRP A 1 84 ? 1.681 -6.464 -0.810 1.00 92.56 84 TRP A CA 1
ATOM 665 C C . TRP A 1 84 ? 2.222 -7.719 -1.474 1.00 92.56 84 TRP A C 1
ATOM 667 O O . TRP A 1 84 ? 2.980 -8.485 -0.888 1.00 92.56 84 TRP A O 1
ATOM 677 N N . ASP A 1 85 ? 1.830 -7.924 -2.723 1.00 90.19 85 ASP A N 1
ATOM 678 C CA . ASP A 1 85 ? 2.148 -9.111 -3.518 1.00 90.19 85 ASP A CA 1
ATOM 679 C C . ASP A 1 85 ? 3.604 -9.160 -4.024 1.00 90.19 85 ASP A C 1
ATOM 681 O O . ASP A 1 85 ? 3.858 -9.482 -5.184 1.00 90.19 85 ASP A O 1
ATOM 685 N N . ARG A 1 86 ? 4.565 -8.854 -3.143 1.00 87.12 86 ARG A N 1
ATOM 686 C CA . ARG A 1 86 ? 6.014 -8.862 -3.405 1.00 87.12 86 ARG A CA 1
ATOM 687 C C . ARG A 1 86 ? 6.578 -10.267 -3.618 1.00 87.12 86 ARG A C 1
ATOM 689 O O . ARG A 1 86 ? 7.468 -10.455 -4.434 1.00 87.12 86 ARG A O 1
ATOM 696 N N . CYS A 1 87 ? 6.050 -11.262 -2.904 1.00 86.38 87 CYS A N 1
ATOM 697 C CA . CYS A 1 87 ? 6.528 -12.646 -2.986 1.00 86.38 87 CYS A CA 1
ATOM 698 C C . CYS A 1 87 ? 5.835 -13.439 -4.099 1.00 86.38 87 CYS A C 1
ATOM 700 O O . CYS A 1 87 ? 6.190 -14.591 -4.350 1.00 86.38 87 CYS A O 1
ATOM 702 N N . VAL A 1 88 ? 4.861 -12.837 -4.789 1.00 85.75 88 VAL A N 1
ATOM 703 C CA . VAL A 1 88 ? 4.182 -13.434 -5.939 1.00 85.75 88 VAL A CA 1
ATOM 704 C C . VAL A 1 88 ? 4.999 -13.142 -7.192 1.00 85.75 88 VAL A C 1
ATOM 706 O O . VAL A 1 88 ? 5.212 -11.989 -7.557 1.00 85.75 88 VAL A O 1
ATOM 709 N N . ALA A 1 89 ? 5.433 -14.198 -7.882 1.00 79.75 89 ALA A N 1
ATOM 710 C CA . ALA A 1 89 ? 6.159 -14.054 -9.138 1.00 79.75 89 ALA A CA 1
ATOM 711 C C . ALA A 1 89 ? 5.236 -13.436 -10.195 1.00 79.75 89 ALA A C 1
ATOM 713 O O . ALA A 1 89 ? 4.195 -14.003 -10.533 1.00 79.75 89 ALA A O 1
ATOM 714 N N . LYS A 1 90 ? 5.618 -12.269 -10.712 1.00 77.50 90 LYS A N 1
ATOM 715 C CA . LYS A 1 90 ? 4.859 -11.549 -11.733 1.00 77.50 90 LYS A CA 1
ATOM 716 C C . LYS A 1 90 ? 5.651 -11.443 -13.022 1.00 77.50 90 LYS A C 1
ATOM 718 O O . LYS A 1 90 ? 6.870 -11.279 -12.975 1.00 77.50 90 LYS A O 1
ATOM 723 N N . PRO A 1 91 ? 4.974 -11.491 -14.180 1.00 73.81 91 PRO A N 1
ATOM 724 C CA . PRO A 1 91 ? 5.646 -11.265 -15.443 1.00 73.81 91 PRO A CA 1
ATOM 725 C C . PRO A 1 91 ? 6.183 -9.828 -15.476 1.00 73.81 91 PRO A C 1
ATOM 727 O O . PRO A 1 91 ? 5.505 -8.891 -15.045 1.00 73.81 91 PRO A O 1
ATOM 730 N N . ALA A 1 92 ? 7.396 -9.656 -16.001 1.00 71.94 92 ALA A N 1
ATOM 731 C CA . ALA A 1 92 ? 8.076 -8.368 -16.123 1.00 71.94 92 ALA A CA 1
ATOM 732 C C . ALA A 1 92 ? 7.456 -7.502 -17.242 1.00 71.94 92 ALA A C 1
ATOM 734 O O . ALA A 1 92 ? 8.094 -7.181 -18.243 1.00 71.94 92 ALA A O 1
ATOM 735 N N . ILE A 1 93 ? 6.176 -7.159 -17.090 1.00 74.44 93 ILE A N 1
ATOM 736 C CA . ILE A 1 93 ? 5.387 -6.382 -18.047 1.00 74.44 93 ILE A CA 1
ATOM 737 C C . ILE A 1 93 ? 5.304 -4.937 -17.561 1.00 74.44 93 ILE A C 1
ATOM 739 O O . ILE A 1 93 ? 5.016 -4.667 -16.396 1.00 74.44 93 ILE A O 1
ATOM 743 N N . TRP A 1 94 ? 5.523 -3.997 -18.480 1.00 70.94 94 TRP A N 1
ATOM 744 C CA . TRP A 1 94 ? 5.317 -2.574 -18.237 1.00 70.94 94 TRP A CA 1
ATOM 745 C C . TRP A 1 94 ? 4.064 -2.081 -18.981 1.00 70.94 94 TRP A C 1
ATOM 747 O O . TRP A 1 94 ? 3.953 -2.316 -20.187 1.00 70.94 94 TRP A O 1
ATOM 757 N N . PRO A 1 95 ? 3.142 -1.349 -18.327 1.00 79.56 95 PRO A N 1
ATOM 758 C CA . PRO A 1 95 ? 3.131 -0.984 -16.909 1.00 79.56 95 PRO A CA 1
ATOM 759 C C . PRO A 1 95 ? 2.822 -2.179 -15.996 1.00 79.56 95 PRO A C 1
ATOM 761 O O . PRO A 1 95 ? 2.007 -3.032 -16.340 1.00 79.56 95 PRO A O 1
ATOM 764 N N . GLY A 1 96 ? 3.454 -2.203 -14.823 1.00 83.06 96 GLY A N 1
ATOM 765 C CA . GLY A 1 96 ? 3.248 -3.251 -13.826 1.00 83.06 96 GLY A CA 1
ATOM 766 C C . GLY A 1 96 ? 2.035 -2.968 -12.941 1.00 83.06 96 GLY A C 1
ATOM 767 O O . GLY A 1 96 ? 1.593 -1.820 -12.808 1.00 83.06 96 GLY A O 1
ATOM 768 N N . THR A 1 97 ? 1.503 -4.014 -12.310 1.00 88.31 97 THR A N 1
ATOM 769 C CA . THR A 1 97 ? 0.388 -3.914 -11.360 1.00 88.31 97 THR A CA 1
ATOM 770 C C . THR A 1 97 ? 0.692 -4.653 -10.068 1.00 88.31 97 THR A C 1
ATOM 772 O O . THR A 1 97 ? 1.146 -5.798 -10.094 1.00 88.31 97 THR A O 1
ATOM 775 N N . TRP A 1 98 ? 0.366 -4.025 -8.945 1.00 91.00 98 TRP A N 1
ATOM 776 C CA . TRP A 1 98 ? 0.558 -4.548 -7.598 1.00 91.00 98 TRP A CA 1
ATOM 777 C C . TRP A 1 98 ? -0.681 -4.374 -6.750 1.00 91.00 98 TRP A C 1
ATOM 779 O O . TRP A 1 98 ? -1.472 -3.462 -6.979 1.00 91.00 98 TRP A O 1
ATOM 789 N N . THR A 1 99 ? -0.853 -5.252 -5.775 1.00 94.00 99 THR A N 1
ATOM 790 C CA . THR A 1 99 ? -1.958 -5.193 -4.827 1.00 94.00 99 THR A CA 1
ATOM 791 C C . THR A 1 99 ? -1.390 -4.984 -3.437 1.00 94.00 99 THR A C 1
ATOM 793 O O . THR A 1 99 ? -0.627 -5.801 -2.932 1.00 94.00 99 THR A O 1
ATOM 796 N N . LEU A 1 100 ? -1.774 -3.866 -2.829 1.00 95.25 100 LEU A N 1
ATOM 797 C CA . LEU A 1 100 ? -1.405 -3.491 -1.472 1.00 95.25 100 LEU A CA 1
ATOM 798 C C . LEU A 1 100 ? -2.613 -3.694 -0.559 1.00 95.25 100 LEU A C 1
ATOM 800 O O . LEU A 1 100 ? -3.625 -3.012 -0.736 1.00 95.25 100 LEU A O 1
ATOM 804 N N . GLY A 1 101 ? -2.508 -4.612 0.395 1.00 96.12 101 GLY A N 1
ATOM 805 C CA . GLY A 1 101 ? -3.503 -4.841 1.436 1.00 96.12 101 GLY A CA 1
ATOM 806 C C . GLY A 1 101 ? -3.160 -4.054 2.692 1.00 96.12 101 GLY A C 1
ATOM 807 O O . GLY A 1 101 ? -2.032 -4.102 3.170 1.00 96.12 101 GLY A O 1
ATOM 808 N N . VAL A 1 102 ? -4.131 -3.321 3.228 1.00 95.69 102 VAL A N 1
ATOM 809 C CA . VAL A 1 102 ? -3.971 -2.495 4.427 1.00 95.69 102 VAL A CA 1
ATOM 810 C C . VAL A 1 102 ? -5.063 -2.846 5.422 1.00 95.69 102 VAL A C 1
ATOM 812 O O . VAL A 1 102 ? -6.251 -2.803 5.092 1.00 95.69 102 VAL A O 1
ATOM 815 N N . VAL A 1 103 ? -4.649 -3.147 6.646 1.00 94.31 103 VAL A N 1
ATOM 816 C CA . VAL A 1 103 ? -5.516 -3.520 7.759 1.00 94.31 103 VAL A CA 1
ATOM 817 C C . VAL A 1 103 ? -5.598 -2.351 8.734 1.00 94.31 103 VAL A C 1
ATOM 819 O O . VAL A 1 103 ? -4.585 -1.937 9.300 1.00 94.31 103 VAL A O 1
ATOM 822 N N . TYR A 1 104 ? -6.798 -1.814 8.946 1.00 92.19 104 TYR A N 1
ATOM 823 C CA . TYR A 1 104 ? -7.034 -0.650 9.799 1.00 92.19 104 TYR A CA 1
ATOM 824 C C . TYR A 1 104 ? -7.721 -1.014 11.118 1.00 92.19 104 TYR A C 1
ATOM 826 O O . TYR A 1 104 ? -8.681 -1.789 11.136 1.00 92.19 104 TYR A O 1
ATOM 834 N N . ARG A 1 105 ? -7.291 -0.371 12.212 1.00 88.44 105 ARG A N 1
ATOM 835 C CA . ARG A 1 105 ? -7.970 -0.418 13.515 1.00 88.44 105 ARG A CA 1
ATOM 836 C C . ARG A 1 105 ? -9.030 0.671 13.601 1.00 88.44 105 ARG A C 1
ATOM 838 O O . ARG A 1 105 ? -8.701 1.838 13.813 1.00 88.44 105 ARG A O 1
ATOM 845 N N . THR A 1 106 ? -10.297 0.298 13.485 1.00 83.81 106 THR A N 1
ATOM 846 C CA . THR A 1 106 ? -11.404 1.227 13.743 1.00 83.81 106 THR A CA 1
ATOM 847 C C . THR A 1 106 ? -11.732 1.227 15.243 1.00 83.81 106 THR A C 1
ATOM 849 O O . THR A 1 106 ? -11.491 0.233 15.926 1.00 83.81 106 THR A O 1
ATOM 852 N N . ARG A 1 107 ? -12.161 2.368 15.802 1.00 72.56 107 ARG A N 1
ATOM 853 C CA . ARG A 1 107 ? -12.434 2.514 17.252 1.00 72.56 107 ARG A CA 1
ATOM 854 C C . ARG A 1 107 ? -13.923 2.701 17.561 1.00 72.56 107 ARG A C 1
ATOM 856 O O . ARG A 1 107 ? -14.316 2.514 18.704 1.00 72.56 107 ARG A O 1
ATOM 863 N N . ASP A 1 108 ? -14.715 3.055 16.549 1.00 60.75 108 ASP A N 1
ATOM 864 C CA . ASP A 1 108 ? -16.142 3.382 16.673 1.00 60.75 108 ASP A CA 1
ATOM 865 C C . ASP A 1 108 ? -17.074 2.217 16.257 1.00 60.75 108 ASP A C 1
ATOM 867 O O . ASP A 1 108 ? -18.287 2.386 16.169 1.00 60.75 108 ASP A O 1
ATOM 871 N N . GLY A 1 109 ? -16.519 1.025 16.026 1.00 49.28 109 GLY A N 1
ATOM 872 C CA . GLY A 1 109 ? -17.238 -0.250 15.990 1.00 49.28 109 GLY A CA 1
ATOM 873 C C . GLY A 1 109 ? -16.622 -1.173 17.038 1.00 49.28 109 GLY A C 1
ATOM 874 O O . GLY A 1 109 ? -15.414 -1.099 17.260 1.00 49.28 109 GLY A O 1
ATOM 875 N N . LEU A 1 110 ? -17.449 -1.977 17.714 1.00 48.81 110 LEU A N 1
ATOM 876 C CA . LEU A 1 110 ? -17.053 -2.952 18.741 1.00 48.81 110 LEU A CA 1
ATOM 877 C C . LEU A 1 110 ? -15.722 -3.644 18.411 1.00 48.81 110 LEU A C 1
ATOM 879 O O . LEU A 1 110 ? -15.456 -3.928 17.245 1.00 48.81 110 LEU A O 1
ATOM 883 N N . SER A 1 111 ? -14.947 -3.901 19.466 1.00 46.75 111 SER A N 1
ATOM 884 C CA . SER A 1 111 ? -13.572 -4.414 19.634 1.00 46.75 111 SER A CA 1
ATOM 885 C C . SER A 1 111 ? -12.944 -5.331 18.569 1.00 46.75 111 SER A C 1
ATOM 887 O O . SER A 1 111 ? -11.725 -5.491 18.587 1.00 46.75 111 SER A O 1
ATOM 889 N N . ASP A 1 112 ? -13.725 -5.860 17.630 1.00 54.00 112 ASP A N 1
ATOM 890 C CA . ASP A 1 112 ? -13.367 -6.884 16.647 1.00 54.00 112 ASP A CA 1
ATOM 891 C C . ASP A 1 112 ? -13.493 -6.419 15.180 1.00 54.00 112 ASP A C 1
ATOM 893 O O . ASP A 1 112 ? -13.221 -7.187 14.258 1.00 54.00 112 ASP A O 1
ATOM 897 N N . GLN A 1 113 ? -13.877 -5.163 14.907 1.00 67.44 113 GLN A N 1
ATOM 898 C CA . GLN A 1 113 ? -14.007 -4.672 13.525 1.00 67.44 113 GLN A CA 1
ATOM 899 C C . GLN A 1 113 ? -12.687 -4.136 12.961 1.00 67.44 113 GLN A C 1
ATOM 901 O O . GLN A 1 113 ? -12.426 -2.930 12.855 1.00 67.44 113 GLN A O 1
ATOM 906 N N . VAL A 1 114 ? -11.847 -5.083 12.561 1.00 80.00 114 VAL A N 1
ATOM 907 C CA . VAL A 1 114 ? -10.696 -4.844 11.700 1.00 80.00 114 VAL A CA 1
ATOM 908 C C . VAL A 1 114 ? -11.184 -4.582 10.269 1.00 80.00 114 VAL A C 1
ATOM 910 O O . VAL A 1 114 ? -11.919 -5.384 9.698 1.00 80.00 114 VAL A O 1
ATOM 913 N N . LEU A 1 115 ? -10.789 -3.451 9.673 1.00 89.81 115 LEU A N 1
ATOM 914 C CA . LEU A 1 115 ? -11.154 -3.115 8.293 1.00 89.81 115 LEU A CA 1
ATOM 915 C C . LEU A 1 115 ? -9.974 -3.384 7.362 1.00 89.81 115 LEU A C 1
ATOM 917 O O . LEU A 1 115 ? -8.995 -2.642 7.382 1.00 89.81 115 LEU A O 1
ATOM 921 N N . GLU A 1 116 ? -10.103 -4.376 6.487 1.00 93.75 116 GLU A N 1
ATOM 922 C CA . GLU A 1 116 ? -9.095 -4.667 5.468 1.00 93.75 116 GLU A CA 1
ATOM 923 C C . GLU A 1 116 ? -9.499 -4.149 4.081 1.00 93.75 116 GLU A C 1
ATOM 925 O O . GLU A 1 116 ? -10.610 -4.386 3.578 1.00 93.75 116 GLU A O 1
ATOM 930 N N . ARG A 1 117 ? -8.582 -3.405 3.454 1.00 96.00 117 ARG A N 1
ATOM 931 C CA . ARG A 1 117 ? -8.754 -2.797 2.130 1.00 96.00 117 ARG A CA 1
ATOM 932 C C . ARG A 1 117 ? -7.572 -3.127 1.237 1.00 96.00 117 ARG A C 1
ATOM 934 O O . ARG A 1 117 ? -6.428 -2.959 1.642 1.00 96.00 117 ARG A O 1
ATOM 941 N N . CYS A 1 118 ? -7.862 -3.483 -0.009 1.00 96.56 118 CYS A N 1
ATOM 942 C CA . CYS A 1 118 ? -6.853 -3.692 -1.036 1.00 96.56 118 CYS A CA 1
ATOM 943 C C . CYS A 1 118 ? -6.895 -2.574 -2.060 1.00 96.56 118 CYS A C 1
ATOM 945 O O . CYS A 1 118 ? -7.959 -2.222 -2.580 1.00 96.56 118 CYS A O 1
ATOM 947 N N . TYR A 1 119 ? -5.712 -2.089 -2.401 1.00 96.56 119 TYR A N 1
ATOM 948 C CA . TYR A 1 119 ? -5.483 -1.080 -3.415 1.00 96.56 119 TYR A CA 1
ATOM 949 C C . TYR A 1 119 ? -4.690 -1.724 -4.541 1.00 96.56 119 TYR A C 1
ATOM 951 O O . TYR A 1 119 ? -3.535 -2.103 -4.359 1.00 96.56 119 TYR A O 1
ATOM 959 N N . THR A 1 120 ? -5.305 -1.841 -5.715 1.00 94.81 120 THR A N 1
ATOM 960 C CA . THR A 1 120 ? -4.574 -2.236 -6.917 1.00 94.81 120 THR A CA 1
ATOM 961 C C . THR A 1 120 ? -3.899 -0.997 -7.484 1.00 94.81 120 THR A C 1
ATOM 963 O O . THR A 1 120 ? -4.561 -0.018 -7.845 1.00 94.81 120 THR A O 1
ATOM 966 N N . ILE A 1 121 ? -2.577 -1.035 -7.538 1.00 92.19 121 ILE A N 1
ATOM 967 C CA . ILE A 1 121 ? -1.684 0.048 -7.911 1.00 92.19 121 ILE A CA 1
ATOM 968 C C . ILE A 1 121 ? -1.020 -0.323 -9.233 1.00 92.19 121 ILE A C 1
ATOM 970 O O . ILE A 1 121 ? -0.331 -1.330 -9.338 1.00 92.19 121 ILE A O 1
ATOM 974 N N . GLN A 1 122 ? -1.214 0.507 -10.247 1.00 88.75 122 GLN A N 1
ATOM 975 C CA . GLN A 1 122 ? -0.427 0.468 -11.468 1.00 88.75 122 GLN A CA 1
ATOM 976 C C . GLN A 1 122 ? 0.826 1.321 -11.269 1.00 88.75 122 GLN A C 1
ATOM 978 O O . GLN A 1 122 ? 0.711 2.496 -10.915 1.00 88.75 122 GLN A O 1
ATOM 983 N N . GLY A 1 123 ? 1.996 0.756 -11.536 1.00 85.19 123 GLY A N 1
ATOM 984 C CA . GLY A 1 123 ? 3.258 1.489 -11.600 1.00 85.19 123 GLY A CA 1
ATOM 985 C C . GLY A 1 123 ? 3.738 1.578 -13.043 1.00 85.19 123 GLY A C 1
ATOM 986 O O . GLY A 1 123 ? 3.759 0.588 -13.775 1.00 85.19 123 GLY A O 1
ATOM 987 N N . GLY A 1 124 ? 4.092 2.787 -13.467 1.00 77.62 124 GLY A N 1
ATOM 988 C CA . GLY A 1 124 ? 4.453 3.055 -14.854 1.00 77.62 124 GLY A CA 1
ATOM 989 C C . GLY A 1 124 ? 3.328 3.739 -15.625 1.00 77.62 124 GLY A C 1
ATOM 990 O O . GLY A 1 124 ? 2.199 3.243 -15.715 1.00 77.62 124 GLY A O 1
ATOM 991 N N . ARG A 1 125 ? 3.639 4.896 -16.219 1.00 72.00 125 ARG A N 1
ATOM 992 C CA . ARG A 1 125 ? 2.739 5.622 -17.126 1.00 72.00 125 ARG A CA 1
ATOM 993 C C . ARG A 1 125 ? 3.478 6.122 -18.368 1.00 72.00 125 ARG A C 1
ATOM 995 O O . ARG A 1 125 ? 4.595 6.622 -18.236 1.00 72.00 125 ARG A O 1
ATOM 1002 N N . PRO A 1 126 ? 2.846 6.074 -19.558 1.00 67.62 126 PRO A N 1
ATOM 1003 C CA . PRO A 1 126 ? 3.374 6.758 -20.728 1.00 67.62 126 PRO A CA 1
ATOM 1004 C C . PRO A 1 126 ? 3.250 8.273 -20.537 1.00 67.62 126 PRO A C 1
ATOM 1006 O O . PRO A 1 126 ? 2.163 8.794 -20.259 1.00 67.62 126 PRO A O 1
ATOM 1009 N N . GLY A 1 127 ? 4.366 8.984 -20.683 1.00 62.34 127 GLY A N 1
ATOM 1010 C CA . GLY A 1 127 ? 4.393 10.439 -20.669 1.00 62.34 127 GLY A CA 1
ATOM 1011 C C . GLY A 1 127 ? 3.565 11.055 -21.802 1.00 62.34 127 GLY A C 1
ATOM 1012 O O . GLY A 1 127 ? 3.413 10.503 -22.892 1.00 62.34 127 GLY A O 1
ATOM 1013 N N . ARG A 1 128 ? 3.031 12.249 -21.548 1.00 62.69 128 ARG A N 1
ATOM 1014 C CA . ARG A 1 128 ? 2.502 13.141 -22.585 1.00 62.69 128 ARG A CA 1
ATOM 1015 C C . ARG A 1 128 ? 3.306 14.429 -22.520 1.00 62.69 128 ARG A C 1
ATOM 1017 O O . ARG A 1 128 ? 3.466 14.973 -21.429 1.00 62.69 128 ARG A O 1
ATOM 1024 N N . ILE A 1 129 ? 3.797 14.906 -23.656 1.00 61.69 129 ILE A N 1
ATOM 1025 C CA . ILE A 1 129 ? 4.245 16.295 -23.771 1.00 61.69 129 ILE A CA 1
ATOM 1026 C C . ILE A 1 129 ? 3.191 17.102 -24.514 1.00 61.69 129 ILE A C 1
ATOM 1028 O O . ILE A 1 129 ? 2.432 16.566 -25.318 1.00 61.69 129 ILE A O 1
ATOM 1032 N N . ASN A 1 130 ? 3.128 18.384 -24.177 1.00 53.84 130 ASN A N 1
ATOM 1033 C CA . ASN A 1 130 ? 2.278 19.359 -24.831 1.00 53.84 130 ASN A CA 1
ATOM 1034 C C . ASN A 1 130 ? 3.188 20.276 -25.650 1.00 53.84 130 ASN A C 1
ATOM 1036 O O . ASN A 1 130 ? 3.969 21.026 -25.069 1.00 53.84 130 ASN A O 1
ATOM 1040 N N . LEU A 1 131 ? 3.110 20.174 -26.973 1.00 58.50 131 LEU A N 1
ATOM 1041 C CA . LEU A 1 131 ? 3.794 21.057 -27.913 1.00 58.50 131 LEU A CA 1
ATOM 1042 C C . LEU A 1 131 ? 2.704 21.765 -28.712 1.00 58.50 131 LEU A C 1
ATOM 1044 O O . LEU A 1 131 ? 2.049 21.137 -29.536 1.00 58.50 131 LEU A O 1
ATOM 1048 N N . PHE A 1 132 ? 2.476 23.047 -28.422 1.00 69.44 132 PHE A N 1
ATOM 1049 C CA . PHE A 1 132 ? 1.553 23.903 -29.182 1.00 69.44 132 PHE A CA 1
ATOM 1050 C C . PHE A 1 132 ? 0.151 23.293 -29.412 1.00 69.44 132 PHE A C 1
ATOM 1052 O O . PHE A 1 132 ? -0.388 23.333 -30.511 1.00 69.44 132 PHE A O 1
ATOM 1059 N N . GLY A 1 133 ? -0.445 22.676 -28.382 1.00 70.44 133 GLY A N 1
ATOM 1060 C CA . GLY A 1 133 ? -1.781 22.061 -28.463 1.00 70.44 133 GLY A CA 1
ATOM 1061 C C . GLY A 1 133 ? -1.798 20.630 -29.017 1.00 70.44 133 GLY A C 1
ATOM 1062 O O . GLY A 1 133 ? -2.747 19.886 -28.761 1.00 70.44 133 GLY A O 1
ATOM 1063 N N . TRP A 1 134 ? -0.721 20.192 -29.671 1.00 56.97 134 TRP A N 1
ATOM 1064 C CA . TRP A 1 134 ? -0.505 18.800 -30.046 1.00 56.97 134 TRP A CA 1
ATOM 1065 C C . TRP A 1 134 ? 0.018 18.000 -28.843 1.00 56.97 134 TRP A C 1
ATOM 1067 O O . TRP A 1 134 ? 0.947 18.406 -28.138 1.00 56.97 134 TRP A O 1
ATOM 1077 N N . ARG A 1 135 ? -0.610 16.846 -28.581 1.00 65.06 135 ARG A N 1
ATOM 1078 C CA . ARG A 1 135 ? -0.315 15.977 -27.426 1.00 65.06 135 ARG A CA 1
ATOM 1079 C C . ARG A 1 135 ? 0.189 14.600 -27.872 1.00 65.06 135 ARG A C 1
ATOM 1081 O O . ARG A 1 135 ? -0.496 13.602 -27.614 1.00 65.06 135 ARG A O 1
ATOM 1088 N N . PRO A 1 136 ? 1.354 14.506 -28.540 1.00 62.91 136 PRO A N 1
ATOM 1089 C CA . PRO A 1 136 ? 1.897 13.214 -28.920 1.00 62.91 136 PRO A CA 1
ATOM 1090 C C . PRO A 1 136 ? 2.195 12.390 -27.660 1.00 62.91 136 PRO A C 1
ATOM 1092 O O . PRO A 1 136 ? 2.751 12.880 -26.670 1.00 62.91 136 PRO A O 1
ATOM 1095 N N . ARG A 1 137 ? 1.802 11.112 -27.682 1.00 59.09 137 ARG A N 1
ATOM 1096 C CA . ARG A 1 137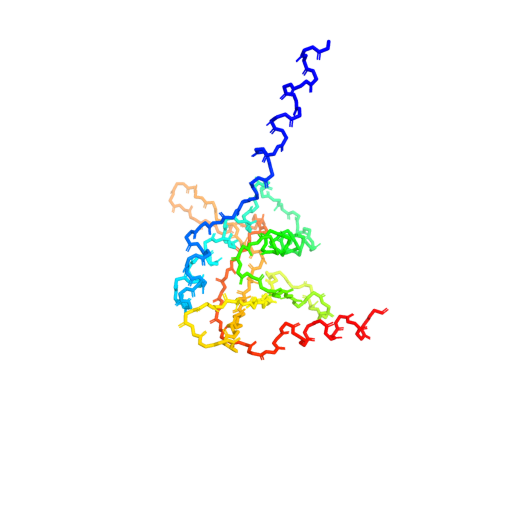 ? 2.198 10.151 -26.647 1.00 59.09 137 ARG A CA 1
ATOM 1097 C C . ARG A 1 137 ? 3.667 9.816 -26.878 1.00 59.09 137 ARG A C 1
ATOM 1099 O O . ARG A 1 137 ? 3.982 9.059 -27.788 1.00 59.09 137 ARG A O 1
ATOM 1106 N N . ILE A 1 138 ? 4.558 10.384 -26.074 1.00 60.44 138 ILE A N 1
ATOM 1107 C CA . ILE A 1 138 ? 5.985 10.053 -26.135 1.00 60.44 138 ILE A CA 1
ATOM 1108 C C . ILE A 1 138 ? 6.281 8.961 -25.113 1.00 60.44 138 ILE A C 1
ATOM 1110 O O . ILE A 1 138 ? 5.771 8.996 -23.994 1.00 60.44 138 ILE A O 1
ATOM 1114 N N . ARG A 1 139 ? 7.153 8.013 -25.478 1.00 58.25 139 ARG A N 1
ATOM 1115 C CA . ARG A 1 139 ? 7.733 6.994 -24.585 1.00 58.25 139 ARG A CA 1
ATOM 1116 C C . ARG A 1 139 ? 8.704 7.610 -23.558 1.00 58.25 139 ARG A C 1
ATOM 1118 O O . ARG A 1 139 ? 9.836 7.171 -23.419 1.00 58.25 139 ARG A O 1
ATOM 1125 N N . LYS A 1 140 ? 8.289 8.665 -22.855 1.00 57.16 140 LYS A N 1
ATOM 1126 C CA . LYS A 1 140 ? 8.958 9.114 -21.630 1.00 57.16 140 LYS A CA 1
ATOM 1127 C C . LYS A 1 140 ? 8.375 8.306 -20.484 1.00 57.16 140 LYS A C 1
ATOM 1129 O O . LYS A 1 140 ? 7.160 8.330 -20.275 1.00 57.16 140 LYS A O 1
ATOM 1134 N N . VAL A 1 141 ? 9.231 7.568 -19.793 1.00 64.81 141 VAL A N 1
ATOM 1135 C CA . VAL A 1 141 ? 8.838 6.651 -18.727 1.00 64.81 141 VAL A CA 1
ATOM 1136 C C . VAL A 1 141 ? 8.802 7.423 -17.418 1.00 64.81 141 VAL A C 1
ATOM 1138 O O . VAL A 1 141 ? 9.699 8.217 -17.133 1.00 64.81 141 VAL A O 1
ATOM 1141 N N . ARG A 1 142 ? 7.738 7.218 -16.642 1.00 70.62 142 ARG A N 1
ATOM 1142 C CA . ARG A 1 142 ? 7.665 7.622 -15.237 1.00 70.62 142 ARG A CA 1
ATOM 1143 C C . ARG A 1 142 ? 7.203 6.440 -14.413 1.00 70.62 142 ARG A C 1
ATOM 1145 O O . ARG A 1 142 ? 6.206 5.812 -14.777 1.00 70.62 142 ARG A O 1
ATOM 1152 N N . ASN A 1 143 ? 7.865 6.202 -13.293 1.00 73.44 143 ASN A N 1
ATOM 1153 C CA . ASN A 1 143 ? 7.538 5.197 -12.286 1.00 73.44 143 ASN A CA 1
ATOM 1154 C C . ASN A 1 143 ? 6.446 5.685 -11.320 1.00 73.44 143 ASN A C 1
ATOM 1156 O O . ASN A 1 143 ? 6.395 5.276 -10.164 1.00 73.44 143 ASN A O 1
ATOM 1160 N N . ASP A 1 144 ? 5.557 6.561 -11.800 1.00 83.56 144 ASP A N 1
ATOM 1161 C CA . ASP A 1 144 ? 4.434 7.061 -11.019 1.00 83.56 144 ASP A CA 1
ATOM 1162 C C . ASP A 1 144 ? 3.503 5.905 -10.635 1.00 83.56 144 ASP A C 1
ATOM 1164 O O . ASP A 1 144 ? 3.088 5.117 -11.495 1.00 83.56 144 ASP A O 1
ATOM 1168 N N . LEU A 1 145 ? 3.110 5.861 -9.363 1.00 87.81 145 LEU A N 1
ATOM 1169 C CA . LEU A 1 145 ? 2.083 4.949 -8.876 1.00 87.81 145 LEU A CA 1
ATOM 1170 C C . LEU A 1 145 ? 0.691 5.564 -9.041 1.00 87.81 145 LEU A C 1
ATOM 1172 O O . LEU A 1 145 ? 0.442 6.742 -8.756 1.00 87.81 145 LEU A O 1
ATOM 1176 N N . ARG A 1 146 ? -0.261 4.744 -9.484 1.00 89.69 146 ARG A N 1
ATOM 1177 C CA . ARG A 1 146 ? -1.673 5.113 -9.589 1.00 89.69 146 ARG A CA 1
ATOM 1178 C C . ARG A 1 146 ? -2.550 3.991 -9.069 1.00 89.69 146 ARG A C 1
ATOM 1180 O O . ARG A 1 146 ? -2.520 2.886 -9.592 1.00 89.69 146 ARG A O 1
ATOM 1187 N N . VAL A 1 147 ? -3.445 4.316 -8.146 1.00 93.19 147 VAL A N 1
ATOM 1188 C CA . VAL A 1 147 ? -4.536 3.409 -7.776 1.00 93.19 147 VAL A CA 1
ATOM 1189 C C . VAL A 1 147 ? -5.511 3.265 -8.949 1.00 93.19 147 VAL A C 1
ATOM 1191 O O . VAL A 1 147 ? -6.069 4.262 -9.419 1.00 93.19 147 VAL A O 1
ATOM 1194 N N . ILE A 1 148 ? -5.716 2.034 -9.413 1.00 93.88 148 ILE A N 1
ATOM 1195 C CA . ILE A 1 148 ? -6.679 1.686 -10.468 1.00 93.88 148 ILE A CA 1
ATOM 1196 C C . ILE A 1 148 ? -7.955 1.069 -9.901 1.00 93.88 148 ILE A C 1
ATOM 1198 O O . ILE A 1 148 ? -9.031 1.315 -10.436 1.00 93.88 148 ILE A O 1
ATOM 1202 N N . ASN A 1 149 ? -7.852 0.330 -8.796 1.00 95.44 149 ASN A N 1
ATOM 1203 C CA . ASN A 1 149 ? -8.990 -0.323 -8.165 1.00 95.44 149 ASN A CA 1
ATOM 1204 C C . ASN A 1 149 ? -8.850 -0.318 -6.640 1.00 95.44 149 ASN A C 1
ATOM 1206 O O . ASN A 1 149 ? -7.735 -0.299 -6.116 1.00 95.44 149 ASN A O 1
ATOM 1210 N N . VAL A 1 150 ? -9.985 -0.322 -5.941 1.00 96.50 150 VAL A N 1
ATOM 1211 C CA . VAL A 1 150 ? -10.057 -0.446 -4.483 1.00 96.50 150 VAL A CA 1
ATOM 1212 C C . VAL A 1 150 ? -11.196 -1.385 -4.121 1.00 96.50 150 VAL A C 1
ATOM 1214 O O . VAL A 1 150 ? -12.322 -1.190 -4.575 1.00 96.50 150 VAL A O 1
ATOM 1217 N N . ARG A 1 151 ? -10.918 -2.381 -3.280 1.00 95.75 151 ARG A N 1
ATOM 1218 C CA . ARG A 1 151 ? -11.911 -3.366 -2.831 1.00 95.75 151 ARG A CA 1
ATOM 1219 C C . ARG A 1 151 ? -11.688 -3.775 -1.379 1.00 95.75 151 ARG A C 1
ATOM 1221 O O . ARG A 1 151 ? -10.621 -3.536 -0.821 1.00 95.75 151 ARG A O 1
ATOM 1228 N N . SER A 1 152 ? -12.702 -4.391 -0.775 1.00 94.00 152 SER A N 1
ATOM 1229 C CA . SER A 1 152 ? -12.503 -5.143 0.469 1.00 94.00 152 SER A CA 1
ATOM 1230 C C . SER A 1 152 ? -11.862 -6.484 0.121 1.00 94.00 152 SER A C 1
ATOM 1232 O O . SER A 1 152 ? -12.147 -7.034 -0.945 1.00 94.00 152 SER A O 1
ATOM 1234 N N . CYS A 1 153 ? -10.954 -6.955 0.966 1.00 93.81 153 CYS A N 1
ATOM 1235 C CA . CYS A 1 153 ? -10.186 -8.175 0.735 1.00 93.81 153 CYS A CA 1
ATOM 1236 C C . CYS A 1 153 ? -9.790 -8.822 2.072 1.00 93.81 153 CYS A C 1
ATOM 1238 O O . CYS A 1 153 ? -8.619 -8.801 2.430 1.00 93.81 153 CYS A O 1
ATOM 1240 N N . PRO A 1 154 ? -10.757 -9.334 2.847 1.00 92.81 154 PRO A N 1
ATOM 1241 C CA . PRO A 1 154 ? -10.451 -9.942 4.138 1.00 92.81 154 PRO A CA 1
ATOM 1242 C C . PRO A 1 154 ? -9.468 -11.113 3.974 1.00 92.81 154 PRO A C 1
ATOM 1244 O O . PRO A 1 154 ? -9.654 -11.951 3.092 1.00 92.81 154 PRO A O 1
ATOM 1247 N N . GLY A 1 155 ? -8.435 -11.147 4.814 1.00 92.19 155 GLY A N 1
ATOM 1248 C CA . GLY A 1 155 ? -7.406 -12.188 4.850 1.00 92.19 155 GLY A CA 1
ATOM 1249 C C . GLY A 1 155 ? -6.284 -12.023 3.824 1.00 92.19 155 GLY A C 1
ATOM 1250 O O . GLY A 1 155 ? -5.396 -12.868 3.763 1.00 92.19 155 GLY A O 1
ATOM 1251 N N . TYR A 1 156 ? -6.274 -10.959 3.015 1.00 94.31 156 TYR A N 1
ATOM 1252 C CA . TYR A 1 156 ? -5.245 -10.786 1.988 1.00 94.31 156 TYR A CA 1
ATOM 1253 C C . TYR A 1 156 ? -3.851 -10.596 2.593 1.00 94.31 156 TYR A C 1
ATOM 1255 O O . TYR A 1 156 ? -2.893 -11.200 2.118 1.00 94.31 156 TYR A O 1
ATOM 1263 N N . VAL A 1 157 ? -3.723 -9.752 3.618 1.00 93.25 157 VAL A N 1
ATOM 1264 C CA . VAL A 1 157 ? -2.427 -9.462 4.244 1.00 93.25 157 VAL A CA 1
ATOM 1265 C C . VAL A 1 157 ? -1.846 -10.704 4.913 1.00 93.25 157 VAL A C 1
ATOM 1267 O O . VAL A 1 157 ? -0.672 -10.989 4.721 1.00 93.25 157 VAL A O 1
ATOM 1270 N N . GLU A 1 158 ? -2.669 -11.471 5.626 1.00 93.62 158 GLU A N 1
ATOM 1271 C CA . GLU A 1 158 ? -2.247 -12.733 6.247 1.00 93.62 158 GLU A CA 1
ATOM 1272 C C . GLU A 1 158 ? -1.814 -13.766 5.198 1.00 93.62 158 GLU A C 1
ATOM 1274 O O . GLU A 1 158 ? -0.785 -14.421 5.353 1.00 93.62 158 GLU A O 1
ATOM 1279 N N . GLU A 1 159 ? -2.541 -13.849 4.083 1.00 93.31 159 GLU A N 1
ATOM 1280 C CA . GLU A 1 159 ? -2.178 -14.725 2.972 1.00 93.31 159 GLU A CA 1
ATOM 1281 C C . GLU A 1 159 ? -0.841 -14.330 2.330 1.00 93.31 159 GLU A C 1
ATOM 1283 O O . GLU A 1 159 ? -0.023 -15.195 2.022 1.00 93.31 159 GLU A O 1
ATOM 1288 N N . GLN A 1 160 ? -0.585 -13.032 2.133 1.00 93.06 160 GLN A N 1
ATOM 1289 C CA . GLN A 1 160 ? 0.700 -12.576 1.593 1.00 93.06 160 GLN A CA 1
ATOM 1290 C C . GLN A 1 160 ? 1.855 -12.825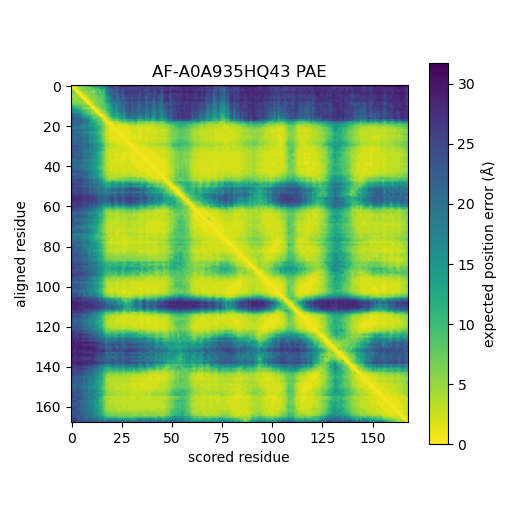 2.567 1.00 93.06 160 GLN A C 1
ATOM 1292 O O . GLN A 1 160 ? 2.918 -13.266 2.126 1.00 93.06 160 GLN A O 1
ATO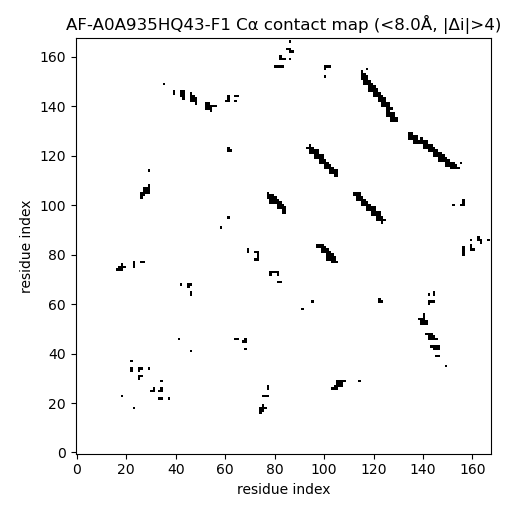M 1297 N N . GLU A 1 161 ? 1.640 -12.609 3.870 1.00 92.44 161 GLU A N 1
ATOM 1298 C CA . GLU A 1 161 ? 2.612 -12.953 4.913 1.00 92.44 161 GLU A CA 1
ATOM 1299 C C . GLU A 1 161 ? 2.974 -14.448 4.820 1.00 92.44 161 GLU A C 1
ATOM 1301 O O . GLU A 1 161 ? 4.156 -14.785 4.738 1.00 92.44 161 GLU A O 1
ATOM 1306 N N . ARG A 1 162 ? 1.970 -15.333 4.710 1.00 93.25 162 ARG A N 1
ATOM 1307 C CA . ARG A 1 162 ? 2.168 -16.782 4.549 1.00 93.25 162 ARG A CA 1
ATOM 1308 C C . ARG A 1 162 ? 2.955 -17.137 3.286 1.00 93.25 162 ARG A C 1
ATOM 1310 O O . ARG A 1 162 ? 3.953 -17.847 3.378 1.00 93.25 162 ARG A O 1
ATOM 1317 N N . ILE A 1 163 ? 2.551 -16.618 2.123 1.00 91.62 163 ILE A N 1
ATOM 1318 C CA . ILE A 1 163 ? 3.237 -16.874 0.841 1.00 91.62 163 ILE A CA 1
ATOM 1319 C C . ILE A 1 163 ? 4.708 -16.447 0.913 1.00 91.62 163 ILE A C 1
ATOM 1321 O O . ILE A 1 163 ? 5.578 -17.110 0.347 1.00 91.62 163 ILE A O 1
ATOM 1325 N N . CYS A 1 164 ? 4.993 -15.332 1.587 1.00 89.56 164 CYS A N 1
ATOM 1326 C CA . CYS A 1 164 ? 6.358 -14.864 1.775 1.00 89.56 164 CYS A CA 1
ATOM 1327 C C . CYS A 1 164 ? 7.184 -15.782 2.682 1.00 89.56 164 CYS A C 1
ATOM 1329 O O . CYS A 1 164 ? 8.354 -15.995 2.385 1.00 89.56 164 CYS A O 1
ATOM 1331 N N . THR A 1 165 ? 6.597 -16.331 3.748 1.00 91.38 165 THR A N 1
ATOM 1332 C CA . THR A 1 165 ? 7.280 -17.269 4.655 1.00 91.38 165 THR A CA 1
ATOM 1333 C C . THR A 1 165 ? 7.501 -18.648 4.028 1.00 91.38 165 THR A C 1
ATOM 1335 O O . THR A 1 165 ? 8.525 -19.268 4.271 1.00 91.38 165 THR A O 1
ATOM 1338 N N . GLU A 1 166 ? 6.582 -19.139 3.196 1.00 89.19 166 GLU A N 1
ATOM 1339 C CA . GLU A 1 166 ? 6.737 -20.439 2.519 1.00 89.19 166 GLU A CA 1
ATOM 1340 C C . GLU A 1 166 ? 7.778 -20.418 1.386 1.00 89.19 166 GLU A C 1
ATOM 1342 O O . GLU A 1 166 ? 8.264 -21.468 0.968 1.00 89.19 166 GLU A O 1
ATOM 1347 N N . ARG A 1 167 ? 8.104 -19.232 0.858 1.00 76.62 167 ARG A N 1
ATOM 1348 C CA . ARG A 1 167 ? 9.083 -19.045 -0.226 1.00 76.62 167 ARG A CA 1
ATOM 1349 C C . ARG A 1 167 ? 10.477 -18.628 0.252 1.00 76.62 167 ARG A C 1
ATOM 1351 O O . ARG A 1 167 ? 11.372 -18.557 -0.591 1.00 76.62 167 ARG A O 1
ATOM 1358 N N . SER A 1 168 ? 10.642 -18.303 1.536 1.00 59.28 168 SER A N 1
ATOM 1359 C CA . SER A 1 168 ? 11.927 -17.933 2.153 1.00 59.28 168 SER A CA 1
ATOM 1360 C C . SER A 1 168 ? 12.689 -19.155 2.637 1.00 59.28 168 SER A C 1
ATOM 1362 O O . SER A 1 168 ? 13.908 -19.213 2.375 1.00 59.28 168 SER A O 1
#

Solvent-accessible surface area (backbone atoms only — not comparable to full-atom values): 9606 Å² total; per-residue (Å²): 122,78,70,62,58,57,56,66,68,50,57,70,69,75,65,67,67,96,52,56,65,69,51,34,52,25,34,33,64,58,38,59,72,53,39,55,54,47,49,52,51,48,46,43,60,70,19,49,62,86,66,82,66,38,81,70,80,63,87,58,56,37,53,58,40,49,54,50,46,50,60,63,47,69,71,30,65,45,51,74,49,71,36,48,59,77,74,53,90,68,82,98,50,87,63,35,77,44,46,40,27,40,30,31,48,33,69,77,50,71,101,78,52,67,48,40,39,30,37,33,31,36,23,41,47,78,33,71,50,78,55,95,87,44,66,58,80,41,80,35,42,40,45,30,36,40,78,78,46,75,46,77,43,83,64,49,37,60,50,40,53,49,53,40,62,78,72,106

Foldseek 3Di:
DVVVVVVVVCVVVVPPAPEDPQLLVCLQQVVPVSNVVVVQVLLQVLQFDPDFFDLDDPQCPLVVSVVSSQVSVVPYRFWDFKDKQPLPDDPSDPQDKIKIKTWGDYNPDPPPDIFIKIFIKTFKDFDWDDDPNDTDRHRRITRGIGGPDMDGDPCPRVVSVVSVVVRD

Sequence (168 aa):
MRSLILILVLVPLFALGDNDYHFAQAIKKGNVRRIDRHMKRFIHREGKEVRASSYLHALGGAEDRIGGLYASLRTQIGVIKLDWDRCVAKPAIWPGTWTLGVVYRTRDGLSDQVLERCYTIQGGRPGRINLFGWRPRIRKVRNDLRVINVRSCPGYVEEQERICTERS

Mean predicted aligned error: 10.37 Å

Nearest PDB structures (foldseek):
  6q0w-assembly1_C  TM=4.002E-01  e=7.088E-01  Homo sapiens
  6q0r-assembly1_C  TM=3.631E-01  e=1.093E+00  Homo sapiens
  4hvn-assembly1_B  TM=2.969E-01  e=7.898E+00  Catenulispora acidiphila DSM 44928

Radius of gyration: 19.34 Å; Cα contacts (8 Å, |Δi|>4): 255; chains: 1; bounding box: 46×46×58 Å

pLDDT: mean 78.32, std 15.89, range [43.69, 96.56]

Secondary structure (DSSP, 8-state):
-HHHHHHHHHGGGTT-----HHHHHHHHTT-HHHHHHHHHHHHHHHT---SPPBSS--TTHHHHHHHHHHHHHHTSTTEEEEEETTSS-----SSEEEEEEEEEE-SSS-TT-EEEEEEEEEEEEEEE--BTTB--EEEEEEEEEEEEEEEE-TTHHHHHHHHHHHT-